Protein AF-A0A1Y3UWI1-F1 (afdb_monomer_lite)

Organism: Bacteroides uniformis (NCBI:txid820)

Sequence (127 aa):
MKKWLAFSIQIQQRNEVIDQRCAELQRKLDEAGFESCVLKGQGVAELYGSLAHFRQSGDIDVWVRHSDIGCLLRYMQSCGVKSHATIAHVEGNLFPDVSVELHASPAYFKSFHYDSILQDWIHSYHW

InterPro domains:
  IPR039498 Uncharacterised nucleotidyltransferase [PF14907] (2-123)

Structure (mmCIF, N/CA/C/O backbone):
data_AF-A0A1Y3UWI1-F1
#
_entry.id   AF-A0A1Y3UWI1-F1
#
loop_
_atom_site.group_PDB
_atom_site.id
_atom_site.type_symbol
_atom_site.label_atom_id
_atom_site.label_alt_id
_atom_site.label_comp_id
_atom_site.label_asym_id
_atom_site.label_entity_id
_atom_site.label_seq_id
_atom_site.pdbx_PDB_ins_code
_atom_site.Cartn_x
_atom_site.Cartn_y
_atom_site.Cartn_z
_atom_site.occupancy
_atom_site.B_iso_or_equiv
_atom_site.auth_seq_id
_atom_site.auth_comp_id
_atom_site.auth_asym_id
_atom_site.auth_atom_id
_atom_site.pdbx_PDB_model_num
ATOM 1 N N . MET A 1 1 ? -7.874 1.941 33.061 1.00 66.00 1 MET A N 1
ATOM 2 C CA . MET A 1 1 ? -8.633 0.837 32.429 1.00 66.00 1 MET A CA 1
ATOM 3 C C . MET A 1 1 ? -9.604 1.320 31.342 1.00 66.00 1 MET A C 1
ATOM 5 O O . MET A 1 1 ? -9.417 0.922 30.205 1.00 66.00 1 MET A O 1
ATOM 9 N N . LYS A 1 2 ? -10.557 2.236 31.611 1.00 83.69 2 LYS A N 1
ATOM 10 C CA . LYS A 1 2 ? -11.549 2.704 30.604 1.00 83.69 2 LYS A CA 1
ATOM 11 C C . LYS A 1 2 ? -10.958 3.372 29.343 1.00 83.69 2 LYS A C 1
ATOM 13 O O . LYS A 1 2 ? -11.476 3.172 28.255 1.00 83.69 2 LYS A O 1
ATOM 18 N N . LYS A 1 3 ? -9.855 4.121 29.483 1.00 93.12 3 LYS A N 1
ATOM 19 C CA . LYS A 1 3 ? -9.182 4.818 28.368 1.00 93.12 3 LYS A CA 1
ATOM 20 C C . LYS A 1 3 ? -8.645 3.858 27.296 1.00 93.12 3 LYS A C 1
ATOM 22 O O . LYS A 1 3 ? -8.817 4.114 26.115 1.00 93.12 3 LYS A O 1
ATOM 27 N N . TRP A 1 4 ? -8.041 2.744 27.707 1.00 92.38 4 TRP A N 1
ATOM 28 C CA . TRP A 1 4 ? -7.462 1.766 26.780 1.00 92.38 4 TRP A CA 1
ATOM 29 C C . TRP A 1 4 ? -8.530 0.996 26.009 1.00 92.38 4 TRP A C 1
ATOM 31 O O . TRP A 1 4 ? -8.405 0.855 24.802 1.00 92.38 4 TRP A O 1
ATOM 41 N N . LEU A 1 5 ? -9.619 0.605 26.678 1.00 94.31 5 LEU A N 1
ATOM 42 C CA . LEU A 1 5 ? -10.760 -0.020 26.008 1.00 94.31 5 LEU A CA 1
ATOM 43 C C . LEU A 1 5 ? -11.372 0.905 24.945 1.00 94.31 5 LEU A C 1
ATOM 45 O O . LEU A 1 5 ? -11.640 0.465 23.833 1.00 94.31 5 LEU A O 1
ATOM 49 N N . ALA A 1 6 ? -11.549 2.192 25.267 1.00 94.81 6 ALA A N 1
ATOM 50 C CA . ALA A 1 6 ? -12.058 3.171 24.309 1.00 94.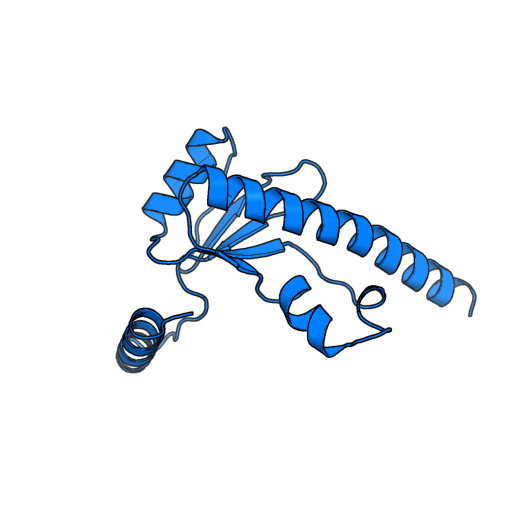81 6 ALA A CA 1
ATOM 51 C C . ALA A 1 6 ? -11.139 3.310 23.082 1.00 94.81 6 ALA A C 1
ATOM 53 O O . ALA A 1 6 ? -11.632 3.320 21.958 1.00 94.81 6 ALA A O 1
ATOM 54 N N . PHE A 1 7 ? -9.816 3.349 23.279 1.00 94.88 7 PHE A N 1
ATOM 55 C CA . PHE A 1 7 ? -8.869 3.374 22.161 1.00 94.88 7 PHE A CA 1
ATOM 56 C C . PHE A 1 7 ? -8.922 2.108 21.310 1.00 94.88 7 PHE A C 1
ATOM 58 O O . PHE A 1 7 ? -8.915 2.214 20.090 1.00 94.88 7 PHE A O 1
ATOM 65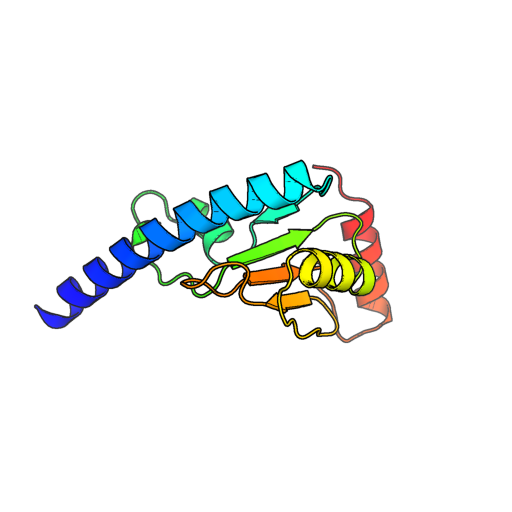 N N . SER A 1 8 ? -9.010 0.924 21.919 1.00 94.19 8 SER A N 1
ATOM 66 C CA . SER A 1 8 ? -9.123 -0.329 21.166 1.00 94.19 8 SER A CA 1
ATOM 67 C C . SER A 1 8 ? -10.375 -0.357 20.287 1.00 94.19 8 SER A C 1
ATOM 69 O O . SER A 1 8 ? -10.289 -0.769 19.136 1.00 94.19 8 SER A O 1
ATOM 71 N N . ILE A 1 9 ? -11.508 0.148 20.789 1.00 95.69 9 ILE A N 1
ATOM 72 C CA . ILE A 1 9 ? -12.748 0.272 20.004 1.00 95.69 9 ILE A CA 1
ATOM 73 C C . ILE A 1 9 ? -12.572 1.274 18.856 1.00 95.69 9 ILE A C 1
ATOM 75 O O . ILE A 1 9 ? -12.977 0.994 17.734 1.00 95.69 9 ILE A O 1
ATOM 79 N N . GLN A 1 10 ? -11.937 2.424 19.104 1.00 96.00 10 GLN A N 1
ATOM 80 C CA . GLN A 1 10 ? -11.664 3.411 18.052 1.00 96.00 10 GLN A CA 1
ATOM 81 C C . GLN A 1 10 ? -10.739 2.857 16.962 1.00 96.00 10 GLN A C 1
ATOM 83 O O . GLN A 1 10 ? -10.977 3.093 15.781 1.00 96.00 10 GLN A O 1
ATOM 88 N N . ILE A 1 11 ? -9.701 2.107 17.346 1.00 96.19 11 ILE A N 1
ATOM 89 C CA . ILE A 1 11 ? -8.797 1.432 16.407 1.00 96.19 11 ILE A CA 1
ATOM 90 C C . ILE A 1 11 ? -9.569 0.410 15.577 1.00 96.19 11 ILE A C 1
ATOM 92 O O . ILE A 1 11 ? -9.427 0.402 14.358 1.00 96.19 11 ILE A O 1
ATOM 96 N N . GLN A 1 12 ? -10.418 -0.395 16.216 1.00 96.81 12 GLN A N 1
ATOM 97 C CA . GLN A 1 12 ? -11.263 -1.360 15.522 1.00 96.81 12 GLN A CA 1
ATOM 98 C C . GLN A 1 12 ? -12.165 -0.680 14.487 1.00 96.81 12 GLN A C 1
ATOM 100 O O . GLN A 1 12 ? -12.093 -1.019 13.310 1.00 96.81 12 GLN A O 1
ATOM 105 N N . GLN A 1 13 ? -12.936 0.331 14.894 1.00 96.56 13 GLN A N 1
ATOM 106 C CA . GLN A 1 13 ? -13.807 1.091 13.988 1.00 96.56 13 GLN A CA 1
ATOM 107 C C . GLN A 1 13 ? -13.020 1.722 12.836 1.00 96.56 13 GLN A C 1
ATOM 109 O O . GLN A 1 13 ? -13.476 1.758 11.694 1.00 96.56 13 GLN A O 1
ATOM 114 N N . ARG A 1 14 ? -11.811 2.218 13.118 1.00 96.25 14 ARG A N 1
ATOM 115 C CA . ARG A 1 14 ? -10.943 2.781 12.088 1.00 96.25 14 ARG A CA 1
ATOM 116 C C . ARG A 1 14 ? -10.461 1.716 11.105 1.00 96.25 14 ARG A C 1
ATOM 118 O O . ARG A 1 14 ? -10.444 1.987 9.909 1.00 96.25 14 ARG A O 1
ATOM 125 N N . ASN A 1 15 ? -10.084 0.536 11.582 1.00 96.25 15 ASN A N 1
ATOM 126 C CA . ASN A 1 15 ? -9.668 -0.560 10.713 1.00 96.25 15 ASN A CA 1
ATOM 127 C C . ASN A 1 15 ? -10.817 -1.064 9.846 1.00 96.25 15 ASN A C 1
ATOM 129 O O . ASN A 1 15 ? -10.594 -1.271 8.667 1.00 96.25 15 ASN A O 1
ATOM 133 N N . GLU A 1 16 ? -12.042 -1.146 10.368 1.00 96.12 16 GLU A N 1
ATOM 134 C CA . GLU A 1 16 ? -13.220 -1.505 9.564 1.00 96.12 16 GLU A CA 1
ATOM 135 C C . GLU A 1 16 ? -13.399 -0.560 8.359 1.00 96.12 16 GLU A C 1
ATOM 137 O O . GLU A 1 16 ? -13.671 -1.013 7.247 1.00 96.12 16 GLU A O 1
ATOM 142 N N . VAL A 1 17 ? -13.177 0.748 8.545 1.00 96.75 17 VAL A N 1
ATOM 143 C CA . VAL A 1 17 ? -13.183 1.728 7.443 1.00 96.75 17 VAL A CA 1
ATOM 144 C C . VAL A 1 17 ? -12.016 1.496 6.483 1.00 96.75 17 VAL A C 1
ATOM 146 O O . VAL A 1 17 ? -12.212 1.500 5.269 1.00 96.75 17 VAL A O 1
ATOM 149 N N . ILE A 1 18 ? -10.799 1.297 6.997 1.00 9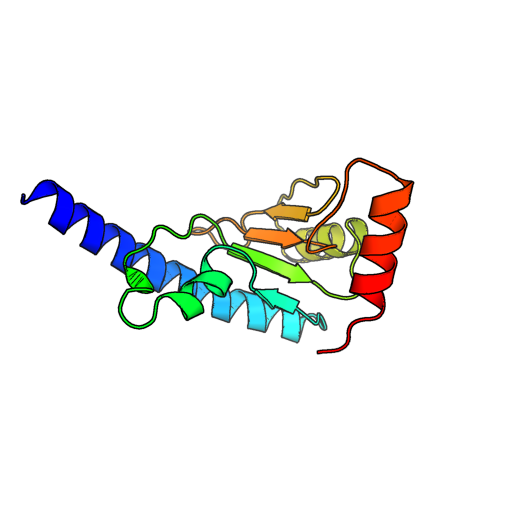5.94 18 ILE A N 1
ATOM 150 C CA . ILE A 1 18 ? -9.622 1.104 6.141 1.00 95.94 18 ILE A CA 1
ATOM 151 C C . ILE A 1 18 ? -9.741 -0.192 5.330 1.00 95.94 18 ILE A C 1
ATOM 153 O O . ILE A 1 18 ? -9.425 -0.179 4.147 1.00 95.94 18 ILE A O 1
ATOM 157 N N . ASP A 1 19 ? -10.250 -1.276 5.909 1.00 95.75 19 ASP A N 1
ATOM 158 C CA . ASP A 1 19 ? -10.435 -2.560 5.228 1.00 95.75 19 ASP A CA 1
ATOM 159 C C . ASP A 1 19 ? -11.439 -2.418 4.070 1.00 95.75 19 ASP A C 1
ATOM 161 O O . ASP A 1 19 ? -11.195 -2.895 2.958 1.00 95.75 19 ASP A O 1
ATOM 165 N N . GLN A 1 20 ? -12.525 -1.660 4.277 1.00 97.00 20 GLN A N 1
ATOM 166 C CA . GLN A 1 20 ? -13.472 -1.315 3.210 1.00 97.00 20 GLN A CA 1
ATOM 167 C C . GLN A 1 20 ? -12.813 -0.492 2.094 1.00 97.00 20 GLN A C 1
ATOM 169 O O . GLN A 1 20 ? -12.999 -0.800 0.913 1.00 97.00 20 GLN A O 1
ATOM 174 N N . ARG A 1 21 ? -12.018 0.527 2.447 1.00 97.50 21 ARG A N 1
ATOM 175 C CA . ARG A 1 21 ? -11.274 1.347 1.475 1.00 97.50 21 ARG A CA 1
ATOM 176 C C . ARG A 1 21 ? -10.191 0.563 0.750 1.00 97.50 21 ARG A C 1
ATOM 178 O O . ARG A 1 21 ? -9.966 0.805 -0.429 1.00 97.50 21 ARG A O 1
ATOM 185 N N . CYS A 1 22 ? -9.564 -0.401 1.411 1.00 96.75 22 CYS A N 1
ATOM 186 C CA . CYS A 1 22 ? -8.568 -1.277 0.813 1.00 96.75 22 CYS A CA 1
ATOM 187 C C . CYS A 1 22 ? -9.212 -2.155 -0.269 1.00 96.75 22 CYS A C 1
ATOM 189 O O . CYS A 1 22 ? -8.731 -2.188 -1.400 1.00 96.75 22 CYS A O 1
ATOM 191 N N . ALA A 1 23 ? -10.368 -2.758 0.027 1.00 97.00 23 ALA A N 1
ATOM 192 C CA . ALA A 1 23 ? -11.140 -3.508 -0.962 1.00 97.00 23 ALA A CA 1
ATOM 193 C C . ALA A 1 23 ? -11.644 -2.622 -2.118 1.00 97.00 23 ALA A C 1
ATOM 195 O O . ALA A 1 23 ? -11.671 -3.055 -3.269 1.00 97.00 23 ALA A O 1
ATOM 196 N N . GLU A 1 24 ? -12.048 -1.379 -1.836 1.00 98.12 24 GLU A N 1
ATOM 197 C CA . GLU A 1 24 ? -12.433 -0.413 -2.872 1.00 98.12 24 GLU A CA 1
ATOM 198 C C . GLU A 1 24 ? -11.254 -0.018 -3.766 1.00 98.12 24 GLU A C 1
ATOM 200 O O . GLU A 1 24 ? -11.402 0.024 -4.986 1.00 98.12 24 GLU A O 1
ATOM 205 N N . LEU A 1 25 ? -10.082 0.228 -3.180 1.00 97.81 25 LEU A N 1
ATOM 206 C CA . LEU A 1 25 ? -8.867 0.563 -3.913 1.00 97.81 25 LEU A CA 1
ATOM 207 C C . LEU A 1 25 ? -8.426 -0.578 -4.827 1.00 97.81 25 LEU A C 1
ATOM 209 O O . LEU A 1 25 ? -8.121 -0.325 -5.987 1.00 97.81 25 LEU A O 1
ATOM 213 N N . GLN A 1 26 ? -8.433 -1.815 -4.323 1.00 97.81 26 GLN A N 1
ATOM 214 C CA . GLN A 1 26 ? -8.101 -3.001 -5.114 1.00 97.81 26 GLN A CA 1
ATOM 215 C C . GLN A 1 26 ? -8.999 -3.116 -6.352 1.00 97.81 26 GLN A C 1
ATOM 217 O O . GLN A 1 26 ? -8.488 -3.268 -7.455 1.00 97.81 26 GLN A O 1
ATOM 222 N N . ARG A 1 27 ? -10.321 -2.926 -6.202 1.00 98.19 27 ARG A N 1
ATOM 223 C CA . ARG A 1 27 ? -11.247 -2.902 -7.351 1.00 98.19 27 ARG A CA 1
ATOM 224 C C . ARG A 1 27 ? -10.940 -1.774 -8.335 1.00 98.19 27 ARG A C 1
ATOM 226 O O . ARG A 1 27 ? -10.928 -2.012 -9.531 1.00 98.19 27 ARG A O 1
ATOM 233 N N . LYS A 1 28 ? -10.670 -0.557 -7.851 1.00 97.75 28 LYS A N 1
ATOM 234 C CA . LYS A 1 28 ? -10.330 0.587 -8.720 1.00 97.75 28 LYS A CA 1
ATOM 235 C C . LYS A 1 28 ? -9.053 0.347 -9.526 1.00 97.75 28 LYS A C 1
ATOM 237 O O . LYS A 1 28 ? -8.986 0.744 -10.684 1.00 97.75 28 LYS A O 1
ATOM 242 N N . LEU A 1 29 ? -8.046 -0.266 -8.906 1.00 98.00 29 LEU A N 1
ATOM 243 C CA . LEU A 1 29 ? -6.792 -0.614 -9.570 1.00 98.00 29 LEU A CA 1
ATOM 244 C C . LEU A 1 29 ? -7.016 -1.711 -10.618 1.00 98.00 29 LEU A C 1
ATOM 246 O O . LEU A 1 29 ? -6.574 -1.543 -11.751 1.00 98.00 29 LEU A O 1
ATOM 250 N N . ASP A 1 30 ? -7.772 -2.754 -10.279 1.00 97.88 30 ASP A N 1
ATOM 251 C CA . ASP A 1 30 ? -8.149 -3.831 -11.205 1.00 97.88 30 ASP A CA 1
ATOM 252 C C . ASP A 1 30 ? -8.943 -3.301 -12.415 1.00 97.88 30 ASP A C 1
ATOM 254 O O . ASP A 1 30 ? -8.581 -3.546 -13.564 1.00 97.88 30 ASP A O 1
ATOM 258 N N . GLU A 1 31 ? -9.954 -2.455 -12.183 1.00 97.94 31 GLU A N 1
ATOM 259 C CA . GLU A 1 31 ? -10.731 -1.779 -13.236 1.00 97.94 31 GLU A CA 1
ATOM 260 C C . GLU A 1 31 ? -9.863 -0.880 -14.135 1.00 97.94 31 GLU A C 1
ATOM 262 O O . GLU A 1 31 ? -10.161 -0.701 -15.318 1.00 97.94 31 GLU A O 1
ATOM 267 N N . ALA A 1 32 ? -8.780 -0.318 -13.589 1.00 96.94 32 ALA A N 1
ATOM 268 C CA . ALA A 1 32 ? -7.794 0.464 -14.331 1.00 96.94 32 ALA A CA 1
ATOM 269 C C . ALA A 1 32 ? -6.732 -0.401 -15.043 1.00 96.94 32 ALA A C 1
ATOM 271 O O . ALA A 1 32 ? -5.859 0.145 -15.721 1.00 96.94 32 ALA A O 1
ATOM 272 N N . GLY A 1 33 ? -6.815 -1.731 -14.929 1.00 97.19 33 GLY A N 1
ATOM 273 C CA . GLY A 1 33 ? -5.911 -2.686 -15.569 1.00 97.19 33 GLY A CA 1
ATOM 274 C C . GLY A 1 33 ? -4.602 -2.913 -14.815 1.00 97.19 33 GLY A C 1
ATOM 275 O O . GLY A 1 33 ? -3.625 -3.357 -15.418 1.00 97.19 33 GLY A O 1
ATOM 276 N N . PHE A 1 34 ? -4.553 -2.586 -13.523 1.00 97.12 34 PHE A N 1
ATOM 277 C CA . PHE A 1 34 ? -3.383 -2.804 -12.684 1.00 97.12 34 PHE A CA 1
ATOM 278 C C . PHE A 1 34 ? -3.472 -4.110 -11.897 1.00 97.12 34 PHE A C 1
ATOM 280 O O . PHE A 1 34 ? -4.431 -4.353 -11.170 1.00 97.12 34 PHE A O 1
ATOM 287 N N . GLU A 1 35 ? -2.392 -4.886 -11.936 1.00 95.56 35 GLU A N 1
ATOM 288 C CA . GLU A 1 35 ? -2.132 -5.932 -10.948 1.00 95.56 35 GLU A CA 1
ATOM 289 C C . GLU A 1 35 ? -1.562 -5.298 -9.677 1.00 95.56 35 GLU A C 1
ATOM 291 O O . GLU A 1 35 ? -0.609 -4.513 -9.740 1.00 95.56 35 GLU A O 1
ATOM 296 N N . SER A 1 36 ? -2.115 -5.624 -8.506 1.00 96.19 36 SER A N 1
ATOM 297 C CA . SER A 1 36 ? -1.678 -4.982 -7.267 1.00 96.19 36 SER A CA 1
ATOM 298 C C . SER A 1 36 ? -1.808 -5.857 -6.024 1.00 96.19 36 SER A C 1
ATOM 300 O O . SER A 1 36 ? -2.692 -6.700 -5.941 1.00 96.19 36 SER A O 1
ATOM 302 N N . CYS A 1 37 ? -0.932 -5.642 -5.044 1.00 94.69 37 CYS A N 1
ATOM 303 C CA . CYS A 1 37 ? -0.876 -6.399 -3.798 1.00 94.69 37 CYS A CA 1
ATOM 304 C C . CYS A 1 37 ? -0.867 -5.456 -2.593 1.00 94.69 37 CYS A C 1
ATOM 306 O O . CYS A 1 37 ? -0.130 -4.469 -2.565 1.00 94.69 37 CYS A O 1
ATOM 308 N N . VAL A 1 38 ? -1.681 -5.763 -1.585 1.00 95.81 38 VAL A N 1
ATOM 309 C CA . VAL A 1 38 ? -1.762 -4.981 -0.349 1.00 95.81 38 VAL A CA 1
ATOM 310 C C . VAL A 1 38 ? -0.515 -5.215 0.501 1.00 95.81 38 VAL A C 1
ATOM 312 O O . VAL A 1 38 ? -0.136 -6.350 0.781 1.00 95.81 38 VAL A O 1
ATOM 315 N N . LEU A 1 39 ? 0.113 -4.128 0.942 1.00 94.56 39 LEU A N 1
ATOM 316 C CA . LEU A 1 39 ? 1.316 -4.147 1.764 1.00 94.56 39 LEU A CA 1
ATOM 317 C C . LEU A 1 39 ? 1.038 -3.692 3.206 1.00 94.56 39 LEU A C 1
ATOM 319 O O . LEU A 1 39 ? -0.071 -3.305 3.582 1.00 94.56 39 LEU A O 1
ATOM 323 N N . LYS A 1 40 ? 2.106 -3.735 4.011 1.00 93.81 40 LYS A N 1
ATOM 324 C CA . LYS A 1 40 ? 2.225 -3.152 5.355 1.00 93.81 40 LYS A CA 1
ATOM 325 C C . LYS A 1 40 ? 1.016 -3.461 6.235 1.00 93.81 40 LYS A C 1
ATOM 327 O O . LYS A 1 40 ? 0.721 -4.634 6.418 1.00 93.81 40 LYS A O 1
ATOM 332 N N . GLY A 1 41 ? 0.366 -2.454 6.823 1.00 93.56 41 GLY A N 1
ATOM 333 C CA . GLY A 1 41 ? -0.669 -2.629 7.837 1.00 93.56 41 GLY A CA 1
ATOM 334 C C . GLY A 1 41 ? -1.671 -3.713 7.452 1.00 93.56 41 GLY A C 1
ATOM 335 O O . GLY A 1 41 ? -1.746 -4.754 8.112 1.00 93.56 41 GLY A O 1
ATOM 336 N N . GLN A 1 42 ? -2.447 -3.476 6.399 1.00 93.62 42 GLN A N 1
ATOM 337 C CA . GLN A 1 42 ? -3.532 -4.359 5.966 1.00 93.62 42 GLN A CA 1
ATOM 338 C C . GLN A 1 42 ? -3.017 -5.750 5.587 1.00 93.62 42 GLN A C 1
ATOM 340 O O . GLN A 1 42 ? -3.576 -6.728 6.069 1.00 93.62 42 GLN A O 1
ATOM 345 N N . GLY A 1 43 ? -1.912 -5.851 4.840 1.00 92.19 43 GLY A N 1
ATOM 346 C CA . GLY A 1 43 ? -1.336 -7.153 4.474 1.00 92.19 43 GLY A CA 1
ATOM 347 C C . GLY A 1 43 ? -0.824 -7.941 5.688 1.00 92.19 43 GLY A C 1
ATOM 348 O O . GLY A 1 43 ? -1.052 -9.138 5.823 1.00 92.19 43 GLY A O 1
ATOM 349 N N . VAL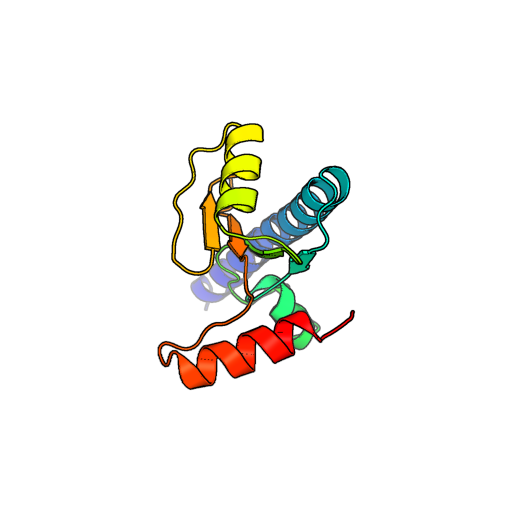 A 1 44 ? -0.192 -7.261 6.646 1.00 93.38 44 VAL A N 1
ATOM 350 C CA . VAL A 1 44 ? 0.328 -7.868 7.881 1.00 93.38 44 VAL A CA 1
ATOM 351 C C . VAL A 1 44 ? -0.798 -8.271 8.839 1.00 93.38 44 VAL A C 1
ATOM 353 O O . VAL A 1 44 ? -0.590 -9.155 9.669 1.00 93.38 44 VAL A O 1
ATOM 356 N N . ALA A 1 45 ? -1.991 -7.670 8.746 1.00 94.00 45 ALA A N 1
ATOM 357 C CA . ALA A 1 45 ? -3.124 -7.999 9.617 1.00 94.00 45 ALA A CA 1
ATOM 358 C C . ALA A 1 45 ? -3.520 -9.480 9.550 1.00 94.00 45 ALA A C 1
ATOM 360 O O . ALA A 1 45 ? -3.925 -10.039 10.570 1.00 94.00 45 ALA A O 1
ATOM 361 N N . GLU A 1 46 ? -3.335 -10.129 8.398 1.00 91.38 46 GLU A N 1
ATOM 362 C CA . GLU A 1 46 ? -3.624 -11.556 8.213 1.00 91.38 46 GLU A CA 1
ATOM 363 C C . GLU A 1 46 ? -2.835 -12.447 9.187 1.00 91.38 46 GLU A C 1
ATOM 365 O O . GLU A 1 46 ? -3.327 -13.484 9.632 1.00 91.38 46 GLU A O 1
ATOM 370 N N . LEU A 1 47 ? -1.650 -11.999 9.618 1.00 94.69 47 LEU A N 1
ATOM 371 C CA . LEU A 1 47 ? -0.797 -12.722 10.565 1.00 94.69 47 LEU A CA 1
ATOM 372 C C . LEU A 1 47 ? -1.307 -12.670 12.018 1.00 94.69 47 LEU A C 1
ATOM 374 O O . LEU A 1 47 ? -0.787 -13.381 12.876 1.00 94.69 47 LEU A O 1
ATOM 378 N N . TYR A 1 48 ? -2.304 -11.830 12.318 1.00 93.94 48 TYR A N 1
ATOM 379 C CA . TYR A 1 48 ? -2.785 -11.571 13.683 1.00 93.94 48 TYR A CA 1
ATOM 380 C C . TYR A 1 48 ? -4.063 -12.345 14.044 1.00 93.94 48 TYR A C 1
ATOM 382 O O . TYR A 1 48 ? -4.496 -12.302 15.200 1.00 93.94 48 TYR A O 1
ATOM 390 N N . GLY A 1 49 ? -4.680 -13.056 13.094 1.00 93.94 49 GLY A N 1
ATOM 391 C CA . GLY A 1 49 ? -5.900 -13.833 13.329 1.00 93.94 49 GLY A CA 1
ATOM 392 C C . GLY A 1 49 ? -7.020 -12.989 13.949 1.00 93.94 49 GLY A C 1
ATOM 393 O O . GLY A 1 49 ? -7.361 -11.920 13.448 1.00 93.94 49 GLY A O 1
ATOM 394 N N . SER A 1 50 ? -7.570 -13.427 15.086 1.00 94.19 50 SER A N 1
ATOM 395 C CA . SER A 1 50 ? -8.648 -12.707 15.788 1.00 94.19 50 SER A CA 1
ATOM 396 C C . SER A 1 50 ? -8.245 -11.330 16.335 1.00 94.19 50 SER A C 1
ATOM 398 O O . SER A 1 50 ? -9.115 -10.556 16.733 1.00 94.19 50 SER A O 1
ATOM 400 N N . LEU A 1 51 ? -6.947 -11.005 16.356 1.00 94.19 51 LEU A N 1
ATOM 401 C CA . LEU A 1 51 ? -6.433 -9.714 16.813 1.00 94.19 51 LEU A CA 1
ATOM 402 C C . LEU A 1 51 ? -6.234 -8.692 15.683 1.00 94.19 51 LEU A C 1
ATOM 404 O O . LEU A 1 51 ? -5.859 -7.552 15.966 1.00 94.19 51 LEU A O 1
ATOM 408 N N . ALA A 1 52 ? -6.502 -9.071 14.428 1.00 94.38 52 ALA A N 1
ATOM 409 C CA . ALA A 1 52 ? -6.273 -8.246 13.240 1.00 94.38 52 ALA A CA 1
ATOM 410 C C . ALA A 1 52 ? -6.855 -6.827 13.365 1.00 94.38 52 ALA A C 1
ATOM 412 O O . ALA A 1 52 ? -6.157 -5.846 13.113 1.00 94.38 52 ALA A O 1
ATOM 413 N N . HIS A 1 53 ? -8.089 -6.692 13.855 1.00 94.25 53 HIS A N 1
ATOM 414 C CA . HIS A 1 53 ? -8.755 -5.390 13.946 1.00 94.25 53 HIS A CA 1
ATOM 415 C C . HIS A 1 53 ? -8.311 -4.525 15.138 1.00 94.25 53 HIS A C 1
ATOM 417 O O . HIS A 1 53 ? -8.732 -3.376 15.233 1.00 94.25 53 HIS A O 1
ATOM 423 N N . PHE A 1 54 ? -7.446 -5.008 16.035 1.00 93.56 54 PHE A N 1
ATOM 424 C CA . PHE A 1 54 ? -7.020 -4.247 17.222 1.00 93.56 54 PHE A CA 1
ATOM 425 C C . PHE A 1 54 ? -5.635 -3.597 17.092 1.00 93.56 54 PHE A C 1
ATOM 427 O O . PHE A 1 54 ? -5.187 -2.921 18.020 1.00 93.56 54 PHE A O 1
ATOM 434 N N . ARG A 1 55 ? -4.955 -3.756 15.949 1.00 92.56 55 ARG A N 1
ATOM 435 C CA . ARG A 1 55 ? -3.699 -3.051 15.634 1.00 92.56 55 ARG A CA 1
ATOM 436 C C . ARG A 1 55 ? -3.968 -1.767 14.857 1.00 92.56 55 ARG A C 1
ATOM 438 O O . ARG A 1 55 ? -4.789 -1.757 13.956 1.00 92.56 55 ARG A O 1
ATOM 445 N N . GLN A 1 56 ? -3.236 -0.692 15.117 1.00 91.00 56 GLN A N 1
ATOM 446 C CA . GLN A 1 56 ? -3.343 0.517 14.295 1.00 91.00 56 GLN A CA 1
ATOM 447 C C . GLN A 1 56 ? -2.670 0.295 12.931 1.00 91.00 56 GLN A C 1
ATOM 449 O O . GLN A 1 56 ? -1.487 -0.023 12.891 1.00 91.00 56 GLN A O 1
ATOM 454 N N . SER A 1 57 ? -3.422 0.433 11.833 1.00 87.69 57 SER A N 1
ATOM 455 C CA . SER A 1 57 ? -2.905 0.176 10.473 1.00 87.69 57 SER A CA 1
ATOM 456 C C . SER A 1 57 ? -2.130 1.331 9.860 1.00 87.69 57 SER A C 1
ATOM 458 O O . SER A 1 57 ? -1.159 1.084 9.162 1.00 87.69 57 SER A O 1
ATOM 460 N N . GLY A 1 58 ? -2.552 2.566 10.144 1.00 91.81 58 GLY A N 1
ATOM 461 C CA . GLY A 1 58 ? -2.048 3.745 9.445 1.00 91.81 58 GLY A CA 1
ATOM 462 C C . GLY A 1 58 ? -2.841 4.034 8.170 1.00 91.81 58 GLY A C 1
ATOM 463 O O . GLY A 1 58 ? -4.073 4.113 8.211 1.00 91.81 58 GLY A O 1
ATOM 464 N N . ASP A 1 59 ? -2.110 4.259 7.091 1.00 94.44 59 ASP A N 1
ATOM 465 C CA . ASP A 1 59 ? -2.546 4.444 5.710 1.00 94.44 59 ASP A CA 1
ATOM 466 C C . ASP A 1 59 ? -2.720 3.107 4.969 1.00 94.44 59 ASP A C 1
ATOM 468 O O . ASP A 1 59 ? -2.555 2.030 5.543 1.00 94.44 59 ASP A O 1
ATOM 472 N N . ILE A 1 60 ? -3.155 3.181 3.707 1.00 97.00 60 ILE A N 1
ATOM 473 C CA . ILE A 1 60 ? -3.222 2.022 2.814 1.00 97.00 60 ILE A CA 1
ATOM 474 C C . ILE A 1 60 ? -1.994 2.024 1.916 1.00 97.00 60 ILE A C 1
ATOM 476 O O . ILE A 1 60 ? -1.818 2.934 1.109 1.00 97.00 60 ILE A O 1
ATOM 480 N N . ASP A 1 61 ? -1.223 0.946 1.987 1.00 97.38 61 ASP A N 1
ATOM 481 C CA . ASP A 1 61 ? -0.102 0.685 1.098 1.00 97.38 61 ASP A CA 1
ATOM 482 C C . ASP A 1 61 ? -0.440 -0.405 0.094 1.00 97.38 61 ASP A C 1
ATOM 484 O O . ASP A 1 61 ? -0.858 -1.504 0.470 1.00 97.38 61 ASP A O 1
ATOM 488 N N . VAL A 1 62 ? -0.211 -0.132 -1.186 1.00 97.38 62 VAL A N 1
ATOM 489 C CA . VAL A 1 62 ? -0.388 -1.120 -2.250 1.00 97.38 62 VAL A CA 1
ATOM 490 C C . VAL A 1 62 ? 0.822 -1.108 -3.166 1.00 97.38 62 VAL A C 1
ATOM 492 O O . VAL A 1 62 ? 1.202 -0.063 -3.682 1.00 97.38 62 VAL A O 1
ATOM 495 N N . TRP A 1 63 ? 1.404 -2.278 -3.411 1.00 96.88 63 TRP A N 1
ATOM 496 C CA . TRP A 1 63 ? 2.352 -2.473 -4.499 1.00 96.88 63 TRP A CA 1
ATOM 497 C C . TRP A 1 63 ? 1.597 -2.671 -5.804 1.00 96.88 63 TRP A C 1
ATOM 499 O O . TRP A 1 63 ? 0.792 -3.591 -5.916 1.00 96.88 63 TRP A O 1
ATOM 509 N N . VAL A 1 64 ? 1.874 -1.828 -6.793 1.00 96.81 64 VAL A N 1
ATOM 510 C CA . VAL A 1 64 ? 1.317 -1.940 -8.138 1.00 96.81 64 VAL A CA 1
ATOM 511 C C . VAL A 1 64 ? 2.372 -2.547 -9.057 1.00 96.81 64 VAL A C 1
ATOM 513 O O . VAL A 1 64 ? 3.422 -1.952 -9.317 1.00 96.81 64 VAL A O 1
ATOM 516 N N . ARG A 1 65 ? 2.103 -3.754 -9.547 1.00 93.50 65 ARG A N 1
ATOM 517 C CA . ARG A 1 65 ? 3.039 -4.520 -10.367 1.00 93.50 65 ARG A CA 1
ATOM 518 C C . ARG A 1 65 ? 3.237 -3.866 -11.729 1.00 93.50 65 ARG A C 1
ATOM 520 O O . ARG A 1 65 ? 2.335 -3.222 -12.256 1.00 93.50 65 ARG A O 1
ATOM 527 N N . HIS A 1 66 ? 4.425 -4.062 -12.304 1.00 90.56 66 HIS A N 1
ATOM 528 C CA . HIS A 1 66 ? 4.789 -3.565 -13.637 1.00 90.56 66 HIS A CA 1
ATOM 529 C C . HIS A 1 66 ? 4.538 -2.059 -13.825 1.00 90.56 66 HIS A C 1
ATOM 531 O O . HIS A 1 66 ? 4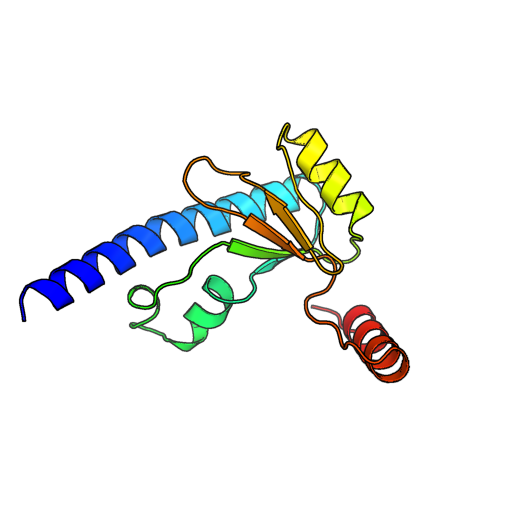.352 -1.586 -14.945 1.00 90.56 66 HIS A O 1
ATOM 537 N N . SER A 1 67 ? 4.550 -1.305 -12.724 1.00 93.88 67 SER A N 1
ATOM 538 C CA . SER A 1 67 ? 4.375 0.137 -12.719 1.00 93.88 67 SER A CA 1
ATOM 539 C C . SER A 1 67 ? 5.687 0.836 -12.385 1.00 93.88 67 SER A C 1
ATOM 541 O O . SER A 1 67 ? 6.579 0.282 -11.744 1.00 93.88 67 SER A O 1
ATOM 543 N N . ASP A 1 68 ? 5.790 2.078 -12.835 1.00 95.19 68 ASP A N 1
ATOM 544 C CA . ASP A 1 68 ? 6.812 3.019 -12.409 1.00 95.19 68 ASP A CA 1
ATOM 545 C C . ASP A 1 68 ? 6.139 4.255 -11.795 1.00 95.19 68 ASP A C 1
ATOM 547 O O . ASP A 1 68 ? 4.926 4.461 -11.914 1.00 95.19 68 ASP A O 1
ATOM 551 N N . ILE A 1 69 ? 6.928 5.116 -11.153 1.00 96.69 69 ILE A N 1
ATOM 552 C CA . ILE A 1 69 ? 6.430 6.354 -10.537 1.00 96.69 69 ILE A CA 1
ATOM 553 C C . ILE A 1 69 ? 5.644 7.218 -11.536 1.00 96.69 69 ILE A C 1
ATOM 555 O O . ILE A 1 69 ? 4.634 7.822 -11.175 1.00 96.69 69 ILE A O 1
ATOM 559 N N . GLY A 1 70 ? 6.065 7.264 -12.802 1.00 96.81 70 GLY A N 1
ATOM 560 C CA . GLY A 1 70 ? 5.380 8.032 -13.838 1.00 96.81 70 GLY A CA 1
ATOM 561 C C . GLY A 1 70 ? 3.994 7.474 -14.164 1.00 96.81 70 GLY A C 1
ATOM 562 O O . GLY A 1 70 ? 3.051 8.241 -14.354 1.00 96.81 70 GLY A O 1
ATOM 563 N N . CYS A 1 71 ? 3.855 6.151 -14.219 1.00 96.94 71 CYS A N 1
ATOM 564 C CA . CYS A 1 71 ? 2.590 5.450 -14.396 1.00 96.94 71 CYS A CA 1
ATOM 565 C C . CYS A 1 71 ? 1.622 5.765 -13.251 1.00 96.94 71 CYS A C 1
ATOM 567 O O . CYS A 1 71 ? 0.493 6.193 -13.501 1.00 96.94 71 CYS A O 1
ATOM 569 N N . LEU A 1 72 ? 2.097 5.661 -12.010 1.00 97.69 72 LEU A N 1
ATOM 570 C CA . LEU A 1 72 ? 1.293 5.927 -10.818 1.00 97.69 72 LEU A CA 1
ATOM 571 C C . LEU A 1 72 ? 0.880 7.399 -10.707 1.00 97.69 72 LEU A C 1
ATOM 573 O O . LEU A 1 72 ? -0.266 7.693 -10.371 1.00 97.69 72 LEU A O 1
ATOM 577 N N . LEU A 1 73 ? 1.768 8.332 -11.066 1.00 97.38 73 LEU A N 1
ATOM 578 C CA . LEU A 1 73 ? 1.437 9.757 -11.155 1.00 97.38 73 LEU A CA 1
ATOM 579 C C . LEU A 1 73 ? 0.343 10.029 -12.193 1.00 97.38 73 LEU A C 1
ATOM 581 O O . LEU A 1 73 ? -0.594 10.774 -11.908 1.00 97.38 73 LEU A O 1
ATOM 585 N N . ARG A 1 74 ? 0.429 9.415 -13.382 1.00 97.25 74 ARG A N 1
ATOM 586 C CA . ARG A 1 74 ? -0.611 9.546 -14.417 1.00 97.25 74 ARG A CA 1
ATOM 587 C C . ARG A 1 74 ? -1.948 8.985 -13.943 1.00 97.25 74 ARG A C 1
ATOM 589 O O . ARG A 1 74 ? -2.975 9.615 -14.183 1.00 97.25 74 ARG A O 1
ATOM 596 N N . TYR A 1 75 ? -1.937 7.850 -13.247 1.00 97.38 75 TYR A N 1
ATOM 597 C CA . TYR A 1 75 ? -3.146 7.282 -12.656 1.00 97.38 75 TYR A CA 1
ATOM 598 C C . TYR A 1 75 ? -3.761 8.228 -11.613 1.00 97.38 75 TYR A C 1
ATOM 600 O O . TYR A 1 75 ? -4.918 8.620 -11.760 1.00 97.38 75 TYR A O 1
ATOM 608 N N . MET A 1 76 ? -2.978 8.702 -10.639 1.00 96.62 76 MET A N 1
ATOM 609 C CA . MET A 1 76 ? -3.436 9.668 -9.628 1.00 96.62 76 MET A CA 1
ATOM 610 C C . MET A 1 76 ? -4.011 10.944 -10.259 1.00 96.62 76 MET A C 1
ATOM 612 O O . MET A 1 76 ? -5.085 11.411 -9.869 1.00 96.62 76 MET A O 1
ATOM 616 N N . GLN A 1 77 ? -3.344 11.471 -11.289 1.00 96.38 77 GLN A N 1
ATOM 617 C CA . GLN A 1 77 ? -3.823 12.624 -12.046 1.00 96.38 77 GLN A CA 1
ATOM 618 C C . GLN A 1 77 ? -5.148 12.332 -12.765 1.00 96.38 77 GLN A C 1
ATOM 620 O O . GLN A 1 77 ? -6.036 13.184 -12.762 1.00 96.38 77 GLN A O 1
ATOM 625 N N . SER A 1 78 ? -5.309 11.140 -13.351 1.00 96.38 78 SER A N 1
ATOM 626 C CA . SER A 1 78 ? -6.559 10.724 -14.006 1.00 96.38 78 SER A CA 1
ATOM 627 C C . SER A 1 78 ? -7.734 10.625 -13.027 1.00 96.38 78 SER A C 1
ATOM 629 O O . SER A 1 78 ? -8.870 10.911 -13.395 1.00 96.38 78 SER A O 1
ATOM 631 N N . CYS A 1 79 ? -7.454 10.322 -11.756 1.00 95.56 79 CYS A N 1
ATOM 632 C CA . CYS A 1 79 ? -8.432 10.351 -10.671 1.00 95.56 79 CYS A CA 1
ATOM 633 C C . CYS A 1 79 ? -8.714 11.769 -10.137 1.00 95.56 79 CYS A C 1
ATOM 635 O O . CYS A 1 79 ? -9.508 11.920 -9.211 1.00 95.56 79 CYS A O 1
ATOM 637 N N . GLY A 1 80 ? -8.064 12.809 -10.672 1.00 95.25 80 GLY A N 1
ATOM 638 C CA . GLY A 1 80 ? -8.188 14.183 -10.178 1.00 95.25 80 GLY A CA 1
ATOM 639 C C . GLY A 1 80 ? -7.545 14.404 -8.805 1.00 95.25 80 GLY A C 1
ATOM 640 O O . GLY A 1 80 ? -7.886 15.366 -8.116 1.00 95.25 80 GLY A O 1
ATOM 641 N N . VAL A 1 81 ? -6.627 13.527 -8.392 1.00 94.75 81 VAL A N 1
ATOM 642 C CA . VAL A 1 81 ? -5.969 13.589 -7.084 1.00 94.75 81 VAL A CA 1
ATOM 643 C C . VAL A 1 81 ? -4.662 14.361 -7.196 1.00 94.75 81 VAL A C 1
ATOM 645 O O . VAL A 1 81 ? -3.822 14.097 -8.055 1.00 94.75 81 VAL A O 1
ATOM 648 N N . LYS A 1 82 ? -4.461 15.314 -6.281 1.00 91.38 82 LYS A N 1
ATOM 649 C CA . LYS A 1 82 ? -3.146 15.921 -6.079 1.00 91.38 82 LYS A CA 1
ATOM 650 C C . LYS A 1 82 ? -2.268 14.926 -5.325 1.00 91.38 82 LYS A C 1
ATOM 652 O O . LYS A 1 82 ? -2.558 14.612 -4.173 1.00 91.38 82 LYS A O 1
ATOM 657 N N . SER A 1 83 ? -1.204 14.472 -5.972 1.00 94.50 83 SER A N 1
ATOM 658 C CA . SER A 1 83 ? -0.282 13.476 -5.432 1.00 94.50 83 SER A CA 1
ATOM 659 C C . SER A 1 83 ? 1.130 14.025 -5.245 1.00 94.50 83 SER A C 1
ATOM 661 O O . SER A 1 83 ? 1.523 15.011 -5.875 1.00 94.50 83 SER A O 1
ATOM 663 N N . HIS A 1 84 ? 1.902 13.358 -4.395 1.00 94.81 84 HIS A N 1
ATOM 664 C CA . HIS A 1 84 ? 3.333 13.576 -4.212 1.00 94.81 84 HIS A CA 1
ATOM 665 C C . HIS A 1 84 ? 4.076 12.262 -4.478 1.00 94.81 84 HIS A C 1
ATOM 667 O O . HIS A 1 84 ? 3.553 11.188 -4.203 1.00 94.81 84 HIS A O 1
ATOM 673 N N . ALA A 1 85 ? 5.265 12.333 -5.075 1.00 95.69 85 ALA A N 1
ATOM 674 C CA . ALA A 1 85 ? 6.044 11.156 -5.439 1.00 95.69 85 ALA A CA 1
ATOM 675 C C . ALA A 1 85 ? 7.370 11.126 -4.683 1.00 95.69 85 ALA A C 1
ATOM 677 O O . ALA A 1 85 ? 8.056 12.141 -4.562 1.00 95.69 85 ALA A O 1
ATOM 678 N N . THR A 1 86 ? 7.743 9.936 -4.234 1.00 92.81 86 THR A N 1
ATOM 679 C CA . THR A 1 86 ? 9.069 9.613 -3.714 1.00 92.81 86 THR A CA 1
ATOM 680 C C . THR A 1 86 ? 9.809 8.729 -4.720 1.00 92.81 86 THR A C 1
ATOM 682 O O . THR A 1 86 ? 9.369 8.537 -5.853 1.00 92.81 86 THR A O 1
ATOM 685 N N . ILE A 1 87 ? 10.959 8.184 -4.317 1.00 88.25 87 ILE A N 1
ATOM 686 C CA . ILE A 1 87 ? 11.696 7.223 -5.143 1.00 88.25 87 ILE A CA 1
ATOM 687 C C . ILE A 1 87 ? 10.938 5.899 -5.334 1.00 88.25 87 ILE A C 1
ATOM 689 O O . ILE A 1 87 ? 11.154 5.226 -6.335 1.00 88.25 87 ILE A O 1
ATOM 693 N N . ALA A 1 88 ? 10.062 5.528 -4.394 1.00 90.69 88 ALA A N 1
ATOM 694 C CA . ALA A 1 88 ? 9.440 4.202 -4.357 1.00 90.69 88 ALA A CA 1
ATOM 695 C C . ALA A 1 88 ? 7.917 4.226 -4.536 1.00 90.69 88 ALA A C 1
ATOM 697 O O . ALA A 1 88 ? 7.356 3.265 -5.061 1.00 90.69 88 ALA A O 1
ATOM 698 N N . HIS A 1 89 ? 7.247 5.312 -4.141 1.00 96.12 89 HIS A N 1
ATOM 699 C CA . HIS A 1 89 ? 5.789 5.384 -4.158 1.00 96.12 89 HIS A CA 1
ATOM 700 C C . HIS A 1 89 ? 5.251 6.763 -4.530 1.00 96.12 89 HIS A C 1
ATOM 702 O O . HIS A 1 89 ? 5.949 7.776 -4.483 1.00 96.12 89 HIS A O 1
ATOM 708 N N . VAL A 1 90 ? 3.970 6.782 -4.879 1.00 97.69 90 VAL A N 1
ATOM 709 C CA . VAL A 1 90 ? 3.157 7.978 -5.061 1.00 97.69 90 VAL A CA 1
ATOM 710 C C . VAL A 1 90 ? 2.077 7.981 -3.987 1.00 97.69 90 VAL A C 1
ATOM 712 O O . VAL A 1 90 ? 1.274 7.055 -3.908 1.00 97.69 90 VAL A O 1
ATOM 715 N N . GLU A 1 91 ? 2.059 9.022 -3.163 1.00 96.31 91 GLU A N 1
ATOM 716 C CA . GLU A 1 91 ? 1.066 9.219 -2.109 1.00 96.31 91 GLU A CA 1
ATOM 717 C C . GLU A 1 91 ? -0.024 10.204 -2.554 1.00 96.31 91 GLU A C 1
ATOM 719 O O . GLU A 1 91 ? 0.240 11.186 -3.261 1.00 96.31 91 GLU A O 1
ATOM 724 N N . GLY A 1 92 ? -1.265 9.947 -2.144 1.00 94.31 92 GLY A N 1
ATOM 725 C CA . GLY A 1 92 ? -2.400 10.808 -2.451 1.00 94.31 92 GLY A CA 1
ATOM 726 C C . GLY A 1 92 ? -3.690 10.392 -1.747 1.00 94.31 92 GLY A C 1
ATOM 727 O O . GLY A 1 92 ? -3.891 9.238 -1.373 1.00 94.31 92 GLY A O 1
ATOM 728 N N . ASN A 1 93 ? -4.606 11.349 -1.600 1.00 92.75 93 ASN A N 1
ATOM 729 C CA . ASN A 1 93 ? -5.917 11.115 -0.995 1.00 92.75 93 ASN A CA 1
ATOM 730 C C . ASN A 1 93 ? -6.920 10.651 -2.060 1.00 92.75 93 ASN A C 1
ATOM 732 O O . ASN A 1 93 ? -7.720 11.444 -2.555 1.00 92.75 93 ASN A O 1
ATOM 736 N N . LEU A 1 94 ? -6.870 9.365 -2.420 1.00 94.19 94 LEU A N 1
ATOM 737 C CA . LEU A 1 94 ? -7.886 8.729 -3.278 1.00 94.19 94 LEU A CA 1
ATOM 738 C C . LEU A 1 94 ? -9.248 8.610 -2.579 1.00 94.19 94 LEU A C 1
ATOM 740 O O . LEU A 1 94 ? -10.281 8.517 -3.240 1.00 94.19 94 LEU A O 1
ATOM 744 N N . PHE A 1 95 ? -9.244 8.657 -1.247 1.00 95.50 95 PHE A N 1
ATOM 745 C CA . PHE A 1 95 ? -10.433 8.679 -0.410 1.00 95.50 95 PHE A CA 1
ATOM 746 C C . PHE A 1 95 ? -10.401 9.896 0.522 1.00 95.50 95 PHE A C 1
ATOM 748 O O . PHE A 1 95 ? -9.322 10.354 0.903 1.00 95.50 95 PHE A O 1
ATOM 755 N N . PRO A 1 96 ? -11.566 10.429 0.927 1.00 93.56 96 PRO A N 1
ATOM 756 C CA . PRO A 1 96 ? -11.625 11.579 1.831 1.00 93.56 96 PRO A CA 1
ATOM 757 C C . PRO A 1 96 ? -11.187 11.243 3.264 1.00 93.56 96 PRO A C 1
ATOM 759 O O . PRO A 1 96 ? -10.875 12.140 4.042 1.00 93.56 96 PRO A O 1
ATOM 762 N N . ASP A 1 97 ? -11.210 9.964 3.630 1.00 94.81 97 ASP A N 1
ATOM 763 C CA . ASP A 1 97 ? -11.043 9.467 4.990 1.00 94.81 97 ASP A CA 1
ATOM 764 C C . ASP A 1 97 ? -9.759 8.657 5.191 1.00 94.81 97 ASP A C 1
ATOM 766 O O . ASP A 1 97 ? -9.434 8.369 6.342 1.00 94.81 97 ASP A O 1
ATOM 770 N N . VAL A 1 98 ? -9.019 8.285 4.141 1.00 93.69 98 VAL A N 1
ATOM 771 C CA . VAL A 1 98 ? -7.819 7.432 4.230 1.00 93.69 98 VAL A CA 1
ATOM 772 C C . VAL A 1 98 ? -6.762 7.877 3.212 1.00 93.69 98 VAL A C 1
ATOM 774 O O . VAL A 1 98 ? -7.076 8.070 2.039 1.00 93.69 98 VAL A O 1
ATOM 777 N N . SER A 1 99 ? -5.512 8.016 3.667 1.00 94.44 99 SER A N 1
ATOM 778 C CA . SER A 1 99 ? -4.353 8.252 2.795 1.00 94.44 99 SER A CA 1
ATOM 779 C C . SER A 1 99 ? -3.941 6.956 2.099 1.00 94.44 99 SER A C 1
ATOM 781 O O . SER A 1 99 ? -4.022 5.883 2.703 1.00 94.44 99 SER A O 1
ATOM 783 N N . VAL A 1 100 ? -3.502 7.056 0.845 1.00 97.00 100 VAL A N 1
ATOM 784 C CA . VAL A 1 100 ? -3.075 5.913 0.034 1.00 97.00 100 VAL A CA 1
ATOM 785 C C . VAL A 1 100 ? -1.665 6.144 -0.501 1.00 97.00 100 VAL A C 1
ATOM 787 O O . VAL A 1 100 ? -1.391 7.192 -1.087 1.00 97.00 100 VAL A O 1
ATOM 790 N N . GLU A 1 101 ? -0.811 5.131 -0.372 1.00 97.56 101 GLU A N 1
ATOM 791 C CA . GLU A 1 101 ? 0.489 5.030 -1.032 1.00 97.56 101 GLU A CA 1
ATOM 792 C C . GLU A 1 101 ? 0.452 3.924 -2.096 1.00 97.56 101 GLU A C 1
ATOM 794 O O . GLU A 1 101 ? 0.256 2.743 -1.797 1.00 97.56 101 GLU A O 1
ATOM 799 N N . LEU A 1 102 ? 0.669 4.303 -3.356 1.00 98.06 102 LEU A N 1
ATOM 800 C CA . LEU A 1 102 ? 0.895 3.358 -4.445 1.00 98.06 102 LEU A CA 1
ATOM 801 C C . LEU A 1 102 ? 2.398 3.192 -4.645 1.00 98.06 102 LEU A C 1
ATOM 803 O O . LEU A 1 102 ? 3.078 4.127 -5.065 1.00 98.06 102 LEU A O 1
ATOM 807 N N . HIS A 1 103 ? 2.918 2.010 -4.347 1.00 97.56 103 HIS A N 1
ATOM 808 C CA . HIS A 1 103 ? 4.325 1.653 -4.491 1.00 97.56 103 HIS A CA 1
ATOM 809 C C . HIS A 1 103 ? 4.576 1.080 -5.884 1.00 97.56 103 HIS A C 1
ATOM 811 O O . HIS A 1 103 ? 3.883 0.156 -6.306 1.00 97.56 103 HIS A O 1
ATOM 817 N N . ALA A 1 104 ? 5.587 1.594 -6.585 1.00 95.69 104 ALA A N 1
ATOM 818 C CA . ALA A 1 104 ? 6.067 1.007 -7.840 1.00 95.69 104 ALA A CA 1
ATOM 819 C C . ALA A 1 104 ? 6.927 -0.242 -7.575 1.00 95.69 104 ALA A C 1
ATOM 821 O O . ALA A 1 104 ? 6.900 -1.216 -8.328 1.00 95.69 104 ALA A O 1
ATOM 822 N N . SER A 1 105 ? 7.651 -0.234 -6.454 1.00 93.31 105 SER A N 1
ATOM 823 C CA . SER A 1 105 ? 8.427 -1.366 -5.957 1.00 93.31 105 SER A CA 1
ATOM 824 C C . SER A 1 105 ? 8.140 -1.575 -4.467 1.00 93.31 105 SER A C 1
ATOM 826 O O . SER A 1 105 ? 8.063 -0.590 -3.731 1.00 93.31 105 SER A O 1
ATOM 828 N N . PRO A 1 106 ? 7.980 -2.824 -3.991 1.00 92.81 106 PRO A N 1
ATOM 829 C CA . PRO A 1 106 ? 7.610 -3.109 -2.609 1.00 92.81 106 PRO A CA 1
ATOM 830 C C . PRO A 1 106 ? 8.762 -2.851 -1.629 1.00 92.81 106 PRO A C 1
ATOM 832 O O . PRO A 1 106 ? 8.534 -2.744 -0.425 1.00 92.81 106 PRO A O 1
ATOM 835 N N . ALA A 1 107 ? 10.002 -2.783 -2.121 1.00 93.06 107 ALA A N 1
ATOM 836 C CA . ALA A 1 107 ? 11.192 -2.518 -1.326 1.00 93.06 107 ALA A CA 1
ATOM 837 C C . ALA A 1 107 ? 12.341 -2.028 -2.213 1.00 93.06 107 ALA A C 1
ATOM 839 O O . ALA A 1 107 ? 12.420 -2.368 -3.390 1.00 93.06 107 ALA A O 1
ATOM 840 N N . TYR A 1 108 ? 13.271 -1.277 -1.627 1.00 93.56 108 TYR A N 1
ATOM 841 C CA . TYR A 1 108 ? 14.495 -0.857 -2.302 1.00 93.56 108 TYR A CA 1
ATOM 842 C C . TYR A 1 108 ? 15.663 -0.772 -1.319 1.00 93.56 108 TYR A C 1
ATOM 844 O O . TYR A 1 108 ? 15.485 -0.521 -0.121 1.00 93.56 108 TYR A O 1
ATOM 852 N N . PHE A 1 109 ? 16.878 -0.947 -1.829 1.00 95.00 109 PHE A N 1
ATOM 853 C CA . PHE A 1 109 ? 18.104 -0.670 -1.089 1.00 95.00 109 PHE A CA 1
ATOM 854 C C . PHE A 1 109 ? 18.691 0.686 -1.484 1.00 95.00 109 PHE A C 1
ATOM 856 O O . PHE A 1 109 ? 18.583 1.146 -2.613 1.00 95.00 109 PHE A O 1
ATOM 863 N N . LYS A 1 110 ? 19.407 1.323 -0.551 1.00 93.19 110 LYS A N 1
ATOM 864 C CA . LYS A 1 110 ? 20.192 2.536 -0.852 1.00 93.19 110 LYS A CA 1
ATOM 865 C C . LYS A 1 110 ? 21.514 2.238 -1.576 1.00 93.19 110 LYS A C 1
ATOM 867 O O . LYS A 1 110 ? 22.166 3.158 -2.055 1.00 93.19 110 LYS A O 1
ATOM 872 N N . SER A 1 111 ? 21.937 0.974 -1.609 1.00 96.25 111 SER A N 1
ATOM 873 C CA . SER A 1 111 ? 23.122 0.531 -2.348 1.00 96.25 111 SER A CA 1
ATOM 874 C C . SER A 1 111 ? 22.710 0.099 -3.746 1.00 96.25 111 SER A C 1
ATOM 876 O O . SER A 1 111 ? 21.989 -0.885 -3.874 1.00 96.25 111 SER A O 1
ATOM 878 N N . PHE A 1 112 ? 23.218 0.776 -4.778 1.00 93.94 112 PHE A N 1
ATOM 879 C CA . PHE A 1 112 ? 22.856 0.502 -6.173 1.00 93.94 112 PHE A CA 1
ATOM 880 C C . PHE A 1 112 ? 23.071 -0.960 -6.589 1.00 93.94 112 PHE A C 1
ATOM 882 O O . PHE A 1 112 ? 22.230 -1.532 -7.272 1.00 93.94 112 PHE A O 1
ATOM 889 N N . HIS A 1 113 ? 24.171 -1.586 -6.155 1.00 96.56 113 HIS A N 1
ATOM 890 C CA . HIS A 1 113 ? 24.464 -2.978 -6.510 1.00 96.56 113 HIS A CA 1
ATOM 891 C C . HIS A 1 113 ? 23.440 -3.954 -5.914 1.00 96.56 113 HIS A C 1
ATOM 893 O O . HIS A 1 113 ? 22.916 -4.809 -6.621 1.00 96.56 113 HIS A O 1
ATOM 899 N N . TYR A 1 114 ? 23.136 -3.813 -4.621 1.00 97.12 114 TYR A N 1
ATOM 900 C CA . TYR A 1 114 ? 22.179 -4.697 -3.953 1.00 97.12 114 TYR A CA 1
ATOM 901 C C . TYR A 1 114 ? 20.737 -4.387 -4.345 1.00 97.12 114 TYR A C 1
ATOM 903 O O . TYR A 1 114 ? 19.923 -5.302 -4.400 1.00 97.12 114 TYR A O 1
ATOM 911 N N . ASP A 1 115 ? 20.428 -3.123 -4.639 1.00 96.50 115 ASP A N 1
ATOM 912 C CA . ASP A 1 115 ? 19.112 -2.739 -5.136 1.00 96.50 115 ASP A CA 1
ATOM 913 C C . ASP A 1 115 ? 18.845 -3.363 -6.503 1.00 96.50 115 ASP A C 1
ATOM 915 O O . ASP A 1 115 ? 17.803 -3.974 -6.672 1.00 96.50 115 ASP A O 1
ATOM 919 N N . SER A 1 116 ? 19.816 -3.345 -7.426 1.00 95.56 116 SER A N 1
ATOM 920 C CA . SER A 1 116 ? 19.677 -4.028 -8.722 1.00 95.56 116 SER A CA 1
ATOM 921 C C . SER A 1 116 ? 19.324 -5.508 -8.554 1.00 95.56 116 SER A C 1
ATOM 923 O O . SER A 1 116 ? 18.385 -5.982 -9.180 1.00 95.56 116 SER A O 1
ATOM 925 N N . ILE A 1 117 ? 20.020 -6.221 -7.661 1.00 96.81 117 ILE A N 1
ATOM 926 C CA . ILE A 1 117 ? 19.743 -7.641 -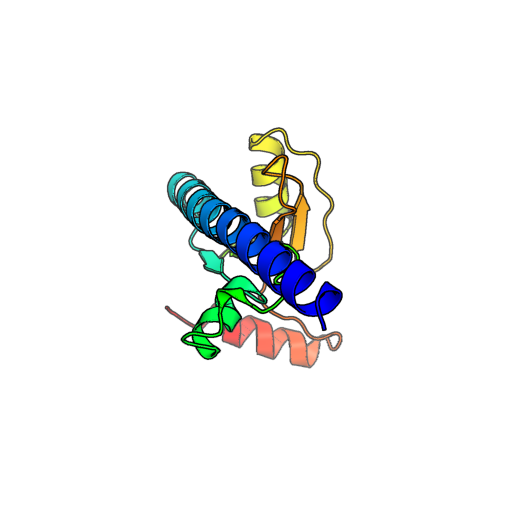7.382 1.00 96.81 117 ILE A CA 1
ATOM 927 C C . ILE A 1 117 ? 18.331 -7.826 -6.807 1.00 96.81 117 ILE A C 1
ATOM 929 O O . ILE A 1 117 ? 17.625 -8.763 -7.179 1.00 96.81 117 ILE A O 1
ATOM 933 N N . LEU A 1 118 ? 17.917 -6.947 -5.890 1.00 95.62 118 LEU A N 1
ATOM 934 C CA . LEU A 1 118 ? 16.586 -6.991 -5.291 1.00 95.62 118 LEU A CA 1
ATOM 935 C C . LEU A 1 118 ? 15.494 -6.723 -6.334 1.00 95.62 118 LEU A C 1
ATOM 937 O O . LEU A 1 118 ? 14.528 -7.481 -6.389 1.00 95.62 118 LEU A O 1
ATOM 941 N N . GLN A 1 119 ? 15.646 -5.685 -7.159 1.00 93.62 119 GLN A N 1
ATOM 942 C CA . GLN A 1 119 ? 14.676 -5.350 -8.200 1.00 93.62 119 GLN A CA 1
ATOM 943 C C . GLN A 1 119 ? 14.578 -6.476 -9.237 1.00 93.62 119 GLN A C 1
ATOM 945 O O . GLN A 1 119 ? 13.469 -6.876 -9.579 1.00 93.62 119 GLN A O 1
ATOM 950 N N . ASP A 1 120 ? 15.701 -7.066 -9.663 1.00 94.62 120 ASP A N 1
ATOM 951 C CA . ASP A 1 120 ? 15.703 -8.224 -10.569 1.00 94.62 120 ASP A CA 1
ATOM 952 C C . ASP A 1 120 ? 14.914 -9.402 -9.974 1.00 94.62 120 ASP A C 1
ATOM 954 O O . ASP A 1 120 ? 14.077 -10.006 -10.650 1.00 94.62 120 ASP A O 1
ATOM 958 N N . TRP A 1 121 ? 15.122 -9.701 -8.686 1.00 94.31 121 TRP A N 1
ATOM 959 C CA . TRP A 1 121 ? 14.368 -10.746 -7.993 1.00 94.31 121 TRP A CA 1
ATOM 960 C C . TRP A 1 121 ? 12.868 -10.423 -7.922 1.00 94.31 121 TRP A C 1
ATOM 962 O O . TRP A 1 121 ? 12.052 -11.271 -8.286 1.00 94.31 121 TRP A O 1
ATOM 972 N N . ILE A 1 122 ? 12.502 -9.197 -7.532 1.00 92.62 122 ILE A N 1
ATOM 973 C CA . ILE A 1 122 ? 11.109 -8.726 -7.465 1.00 92.62 122 ILE A CA 1
ATOM 974 C C . ILE A 1 122 ? 10.423 -8.850 -8.832 1.00 92.62 122 ILE A C 1
ATOM 976 O O . ILE A 1 122 ? 9.301 -9.350 -8.912 1.00 92.62 122 ILE A O 1
ATOM 980 N N . HIS A 1 123 ? 11.092 -8.431 -9.908 1.00 89.88 123 HIS A N 1
ATOM 981 C CA . HIS A 1 123 ? 10.551 -8.493 -11.266 1.00 89.88 123 HIS A CA 1
ATOM 982 C C . HIS A 1 123 ? 10.464 -9.921 -11.819 1.00 89.88 123 HIS A C 1
ATOM 984 O O . HIS A 1 123 ? 9.616 -10.182 -12.670 1.00 89.88 123 HIS A O 1
ATOM 990 N N . SER A 1 124 ? 11.299 -10.842 -11.329 1.00 91.31 124 SER A N 1
ATOM 991 C CA . SER A 1 124 ? 11.248 -12.264 -11.698 1.00 91.31 124 SER A CA 1
ATOM 992 C C . SER A 1 124 ? 10.151 -13.057 -10.979 1.00 91.31 124 SER A C 1
ATOM 994 O O . SER A 1 124 ? 9.799 -14.156 -11.409 1.00 91.31 124 SER A O 1
ATOM 996 N N . TYR A 1 125 ? 9.629 -12.541 -9.863 1.00 84.69 125 TYR A N 1
ATOM 997 C CA . TYR A 1 125 ? 8.666 -13.261 -9.040 1.00 84.69 125 TYR A CA 1
ATOM 998 C C . TYR A 1 125 ? 7.258 -13.156 -9.630 1.00 84.69 125 TYR A C 1
ATOM 1000 O O . TYR A 1 125 ? 6.757 -12.053 -9.857 1.00 84.69 125 TYR A O 1
ATOM 1008 N N . HIS A 1 126 ? 6.600 -14.302 -9.816 1.00 79.50 126 HIS A N 1
ATOM 1009 C CA . HIS A 1 126 ? 5.223 -14.418 -10.300 1.00 79.50 126 HIS A CA 1
ATOM 1010 C C . HIS A 1 126 ? 4.296 -14.858 -9.158 1.00 79.50 126 HIS A C 1
ATOM 1012 O O . HIS A 1 126 ? 4.641 -15.756 -8.391 1.00 79.50 126 HIS A O 1
ATOM 1018 N N . TRP A 1 127 ? 3.143 -14.203 -9.043 1.00 81.38 127 TRP A N 1
ATOM 1019 C CA . TRP A 1 127 ? 2.062 -14.498 -8.099 1.00 81.38 127 TRP A CA 1
ATOM 1020 C C . TRP A 1 127 ? 0.746 -14.298 -8.831 1.00 81.38 127 TRP A C 1
ATOM 1022 O O . TRP A 1 127 ? 0.754 -13.401 -9.713 1.00 81.38 127 TRP A O 1
#

Secondary structure (DSSP, 8-state):
-HHHHHHHHHHHHHHHHHHHHHHHHHHHHHHTT--EEE-HHHHHHGGGGGGGGGS---SEEEEETT--HHHHHHHHHHTT--EEE-SSEEEE-SSSS--EEEESSS---SSHHHHHHHHHHHHH---

Foldseek 3Di:
DVVLVVLQVVLLVLVVVQVVVLVVVCVVCVVVVWDKDWDALQVCLVVVVVCSSRDRRAATEMETEPDDQVRQVVVCVVLVWDWDDDRFWIWTCSDPSGIYTYGPAPDADPDPVVRVVVVVVRNPDDD

pLDDT: mean 94.46, std 3.98, range [66.0, 98.19]

Radius of gyration: 16.17 Å; chains: 1; bounding box: 38×30×48 Å